Protein AF-A0A5K0X8L7-F1 (afdb_monomer_lite)

pLDDT: mean 71.34, std 19.59, range [41.88, 97.0]

Structure (mmCIF, N/CA/C/O backbone):
data_AF-A0A5K0X8L7-F1
#
_entry.id   AF-A0A5K0X8L7-F1
#
loop_
_atom_site.group_PDB
_atom_site.id
_atom_site.type_symbol
_atom_site.label_atom_id
_atom_site.label_alt_id
_atom_site.label_comp_id
_atom_site.label_asym_id
_atom_site.label_entity_id
_atom_site.label_seq_id
_atom_site.pdbx_PDB_ins_code
_atom_site.Cartn_x
_atom_site.Cartn_y
_atom_site.Cartn_z
_atom_site.occupancy
_atom_site.B_iso_or_equiv
_atom_site.auth_seq_id
_atom_site.auth_comp_id
_atom_site.auth_asym_id
_atom_site.auth_atom_id
_atom_site.pdbx_PDB_model_num
ATOM 1 N N . GLU A 1 1 ? 11.080 -9.496 -11.693 1.00 81.56 1 GLU A N 1
ATOM 2 C CA . GLU A 1 1 ? 9.604 -9.413 -11.820 1.00 81.56 1 GLU A CA 1
ATOM 3 C C . GLU A 1 1 ? 8.983 -8.413 -10.849 1.00 81.56 1 GLU A C 1
ATOM 5 O O . GLU A 1 1 ? 8.386 -7.451 -11.307 1.00 81.56 1 GLU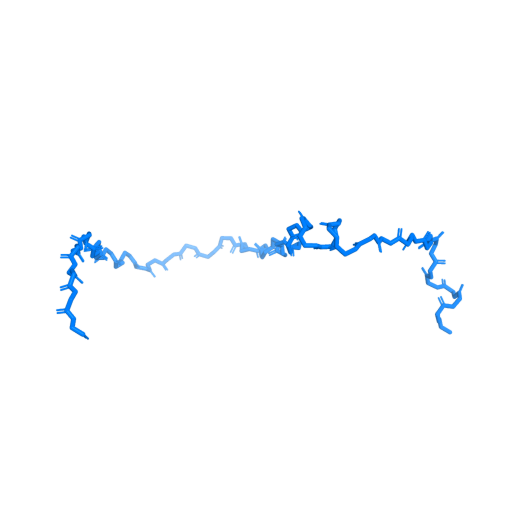 A O 1
ATOM 10 N N . PHE A 1 2 ? 9.186 -8.559 -9.535 1.00 86.81 2 PHE A N 1
ATOM 11 C CA . PHE A 1 2 ? 8.614 -7.667 -8.512 1.00 86.81 2 PHE A CA 1
ATOM 12 C C . PHE A 1 2 ? 8.828 -6.163 -8.785 1.00 86.81 2 PHE A C 1
ATOM 14 O O . PHE A 1 2 ? 7.866 -5.404 -8.893 1.00 86.81 2 PHE A O 1
ATOM 21 N N . CYS A 1 3 ? 10.078 -5.743 -9.006 1.00 83.50 3 CYS A N 1
ATOM 22 C CA . CYS A 1 3 ? 10.415 -4.339 -9.268 1.00 83.50 3 CYS A CA 1
ATOM 23 C C . CYS A 1 3 ? 9.857 -3.796 -10.595 1.00 83.50 3 CYS A C 1
ATOM 25 O O . CYS A 1 3 ? 9.784 -2.587 -10.768 1.00 83.50 3 CYS A O 1
ATOM 27 N N . ALA A 1 4 ? 9.468 -4.669 -11.531 1.00 91.81 4 ALA A N 1
ATOM 28 C CA . ALA A 1 4 ? 8.902 -4.264 -12.817 1.00 91.81 4 ALA A CA 1
ATOM 29 C C . ALA A 1 4 ? 7.377 -4.048 -12.755 1.00 91.81 4 ALA A C 1
ATOM 31 O O . ALA A 1 4 ? 6.812 -3.409 -13.639 1.00 91.81 4 ALA A O 1
ATOM 32 N N . ILE A 1 5 ? 6.704 -4.581 -11.728 1.00 94.38 5 ILE A N 1
ATOM 33 C CA . ILE A 1 5 ? 5.235 -4.596 -11.619 1.00 94.38 5 ILE A CA 1
ATOM 34 C C . ILE A 1 5 ? 4.740 -3.614 -10.546 1.00 94.38 5 ILE A C 1
ATOM 36 O O . ILE A 1 5 ? 3.690 -2.985 -10.709 1.00 94.38 5 ILE A O 1
ATOM 40 N N . VAL A 1 6 ? 5.482 -3.455 -9.447 1.00 93.50 6 VAL A N 1
ATOM 41 C CA . VAL A 1 6 ? 5.067 -2.615 -8.316 1.00 93.50 6 VAL A CA 1
ATOM 42 C C . VAL A 1 6 ? 5.220 -1.134 -8.656 1.00 93.50 6 VAL A C 1
ATOM 44 O O . VAL A 1 6 ? 6.324 -0.631 -8.828 1.00 93.50 6 VAL A O 1
ATOM 47 N N . ARG A 1 7 ? 4.093 -0.415 -8.710 1.00 93.31 7 ARG A N 1
ATOM 48 C CA . ARG A 1 7 ? 4.062 1.040 -8.961 1.00 93.31 7 ARG A CA 1
ATOM 49 C C . ARG A 1 7 ? 3.990 1.886 -7.694 1.00 93.31 7 ARG A C 1
ATOM 51 O O . ARG A 1 7 ? 4.379 3.048 -7.711 1.00 93.31 7 ARG A O 1
ATOM 58 N N . LYS A 1 8 ? 3.458 1.327 -6.608 1.00 95.25 8 LYS A N 1
ATOM 59 C CA . LYS A 1 8 ? 3.327 2.006 -5.319 1.00 95.25 8 LYS A CA 1
ATOM 60 C C . LYS A 1 8 ? 3.340 0.978 -4.199 1.00 95.25 8 LYS A C 1
ATOM 62 O O . LYS A 1 8 ? 2.720 -0.075 -4.322 1.00 95.25 8 LYS A O 1
ATOM 67 N N . ILE A 1 9 ? 4.016 1.327 -3.112 1.00 94.38 9 ILE A N 1
ATOM 68 C CA . ILE A 1 9 ? 3.999 0.586 -1.853 1.00 94.38 9 ILE A CA 1
ATOM 69 C C . ILE A 1 9 ? 3.278 1.456 -0.826 1.00 94.38 9 ILE A C 1
ATOM 71 O O . ILE A 1 9 ? 3.417 2.681 -0.815 1.00 94.38 9 ILE A O 1
ATOM 75 N N . SER A 1 10 ? 2.444 0.845 0.002 1.00 95.19 10 SER A N 1
ATOM 76 C CA . SER A 1 10 ? 1.771 1.507 1.118 1.00 95.19 10 SER A CA 1
ATOM 77 C C . SER A 1 10 ? 1.839 0.582 2.323 1.00 95.19 10 SER A C 1
ATOM 79 O O . SER A 1 10 ? 1.687 -0.630 2.181 1.00 95.19 10 SER A O 1
ATOM 81 N N . ILE A 1 11 ? 2.154 1.157 3.481 1.00 96.12 11 ILE A N 1
ATOM 82 C CA . ILE A 1 11 ? 2.253 0.440 4.751 1.00 96.12 11 ILE A CA 1
ATOM 83 C C . ILE A 1 11 ? 0.961 0.721 5.502 1.00 96.12 11 ILE A C 1
ATOM 85 O O . ILE A 1 11 ? 0.574 1.881 5.615 1.00 96.12 11 ILE A O 1
ATOM 89 N N . HIS A 1 12 ? 0.316 -0.335 5.987 1.00 95.44 12 HIS A N 1
ATOM 90 C CA . HIS A 1 12 ? -0.958 -0.244 6.687 1.00 95.44 12 HIS A CA 1
ATOM 91 C C . HIS A 1 12 ? -0.840 -0.722 8.129 1.00 95.44 12 HIS A C 1
ATOM 93 O O . HIS A 1 12 ? -0.072 -1.647 8.416 1.00 95.44 12 HIS A O 1
ATOM 99 N N . THR A 1 13 ? -1.610 -0.111 9.030 1.00 97.00 13 THR A N 1
ATOM 100 C CA . THR A 1 13 ? -1.731 -0.596 10.411 1.00 97.00 13 THR A CA 1
ATOM 101 C C . THR A 1 13 ? -2.656 -1.810 10.486 1.00 97.00 13 THR A C 1
ATOM 103 O O . THR A 1 13 ? -3.369 -2.152 9.538 1.00 97.00 13 THR A O 1
ATOM 106 N N . ARG A 1 14 ? -2.665 -2.485 11.640 1.00 95.94 14 ARG A N 1
ATOM 107 C CA . ARG A 1 14 ? -3.544 -3.636 11.874 1.00 95.94 14 ARG A CA 1
ATOM 108 C C . ARG A 1 14 ? -5.018 -3.254 11.721 1.00 95.94 14 ARG A C 1
ATOM 110 O O . ARG A 1 14 ? -5.774 -3.995 11.098 1.00 95.94 14 ARG A O 1
ATOM 117 N N . GLU A 1 15 ? -5.407 -2.114 12.277 1.00 96.75 15 GLU A N 1
ATOM 118 C CA . GLU A 1 15 ? -6.781 -1.609 12.272 1.00 96.75 15 GLU A CA 1
ATOM 119 C C . GLU A 1 15 ? -7.233 -1.282 10.846 1.00 96.75 15 GLU A C 1
ATOM 121 O O . GLU A 1 15 ? -8.347 -1.619 10.452 1.00 96.75 15 GLU A O 1
ATOM 126 N N . GLU A 1 16 ? -6.353 -0.684 10.038 1.00 95.69 16 GLU A N 1
ATOM 127 C CA . GLU A 1 16 ? -6.636 -0.396 8.631 1.00 95.69 16 GLU A CA 1
ATOM 128 C C . GLU A 1 16 ? -6.902 -1.678 7.841 1.00 95.69 16 GLU A C 1
ATOM 130 O O . GLU A 1 16 ? -7.893 -1.747 7.118 1.00 95.69 16 GLU A O 1
ATOM 135 N N . VAL A 1 17 ? -6.077 -2.715 8.022 1.00 93.50 17 VAL A N 1
ATOM 136 C CA . VAL A 1 17 ? -6.250 -4.004 7.332 1.00 93.50 17 VAL A CA 1
ATOM 137 C C . VAL A 1 17 ? -7.551 -4.696 7.744 1.00 93.50 17 VAL A C 1
ATOM 139 O O . VAL A 1 17 ? -8.238 -5.251 6.891 1.00 93.50 17 VAL A O 1
ATOM 142 N N . GLN A 1 18 ? -7.928 -4.642 9.023 1.00 92.69 18 GLN A N 1
ATOM 143 C CA . GLN A 1 18 ? -9.187 -5.230 9.504 1.00 92.69 18 GLN A CA 1
ATOM 144 C C . GLN A 1 18 ? -10.424 -4.510 8.955 1.00 92.69 18 GLN A C 1
ATOM 146 O O . GLN A 1 18 ? -11.455 -5.140 8.724 1.00 92.69 18 GLN A O 1
ATOM 151 N N . ASN A 1 19 ? -10.311 -3.204 8.710 1.00 92.88 19 ASN A N 1
ATOM 152 C CA . ASN A 1 19 ? -11.385 -2.389 8.149 1.00 92.88 19 ASN A CA 1
ATOM 153 C C . ASN A 1 19 ? -11.455 -2.450 6.613 1.00 92.88 19 ASN A C 1
ATOM 155 O O . ASN A 1 19 ? -12.438 -1.992 6.020 1.00 92.88 19 ASN A O 1
ATOM 159 N N . MET A 1 20 ? -10.443 -3.012 5.945 1.00 93.50 20 MET A N 1
ATOM 160 C CA . MET A 1 20 ? -10.483 -3.224 4.502 1.00 93.50 20 MET A CA 1
ATOM 161 C C . MET A 1 20 ? -11.466 -4.342 4.166 1.00 93.50 20 MET A C 1
ATOM 163 O O . MET A 1 20 ? -11.269 -5.509 4.498 1.00 93.50 20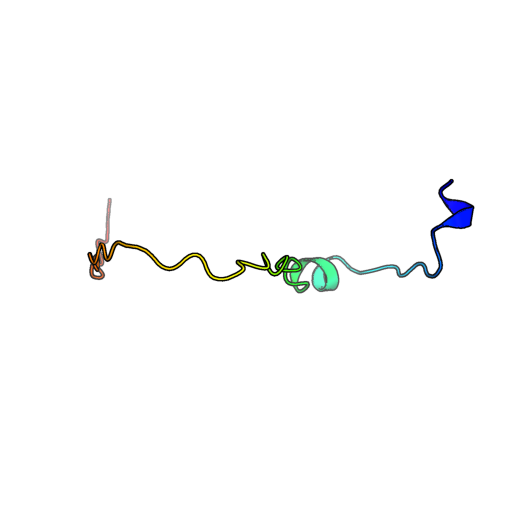 MET A O 1
ATOM 167 N N . LYS A 1 21 ? -12.531 -3.991 3.440 1.00 86.06 21 LYS A N 1
ATOM 168 C CA . LYS A 1 21 ? -13.425 -4.999 2.870 1.00 86.06 21 LYS A CA 1
ATOM 169 C C . LYS A 1 21 ? -12.649 -5.821 1.836 1.00 86.06 21 LYS A C 1
ATOM 171 O O . LYS A 1 21 ? -11.999 -5.218 0.974 1.00 86.06 21 LYS A O 1
ATOM 176 N N . PRO A 1 22 ? -12.744 -7.164 1.862 1.00 78.69 22 PRO A N 1
ATOM 177 C CA . PRO A 1 22 ? -12.235 -7.990 0.780 1.00 78.69 22 PRO A CA 1
ATOM 178 C C . PRO A 1 22 ? -12.790 -7.454 -0.532 1.00 78.69 22 PRO A C 1
ATOM 180 O O . PRO A 1 22 ? -13.996 -7.214 -0.651 1.00 78.69 22 PRO A O 1
ATOM 183 N N . ARG A 1 23 ? -11.907 -7.206 -1.500 1.00 77.75 23 ARG A N 1
ATOM 184 C CA . ARG A 1 23 ? -12.326 -6.729 -2.813 1.00 77.75 23 ARG A CA 1
ATOM 185 C C . ARG A 1 23 ? -13.209 -7.813 -3.416 1.00 77.75 23 ARG A C 1
ATOM 187 O O . ARG A 1 23 ? -12.702 -8.838 -3.862 1.00 77.75 23 ARG A O 1
ATOM 194 N N . ALA A 1 24 ? -14.522 -7.598 -3.393 1.00 73.62 24 ALA A N 1
ATOM 195 C CA . ALA A 1 24 ? -15.456 -8.455 -4.093 1.00 73.62 24 ALA A CA 1
ATOM 196 C C . ALA A 1 24 ? -15.045 -8.418 -5.565 1.00 73.62 24 ALA A C 1
ATOM 198 O O . ALA A 1 24 ? -15.151 -7.383 -6.230 1.00 73.6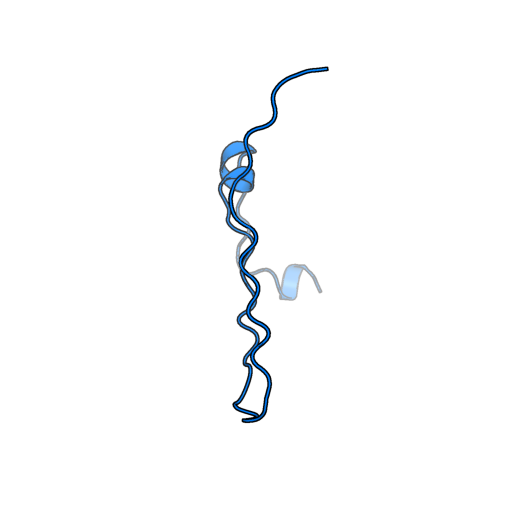2 24 ALA A O 1
ATOM 199 N N . HIS A 1 25 ? -14.494 -9.524 -6.060 1.00 68.44 25 HIS A N 1
ATOM 200 C CA . HIS A 1 25 ? -14.387 -9.711 -7.490 1.00 68.44 25 HIS A CA 1
ATOM 201 C C . HIS A 1 25 ? -15.825 -9.741 -7.989 1.00 68.44 25 HIS A C 1
ATOM 203 O O . HIS A 1 25 ? -16.569 -10.672 -7.699 1.00 68.44 25 HIS A O 1
ATOM 209 N N . SER A 1 26 ? -16.236 -8.675 -8.675 1.00 63.72 26 SER A N 1
ATOM 210 C CA . SER A 1 26 ? -17.411 -8.725 -9.528 1.00 63.72 26 SER A CA 1
ATOM 211 C C . SER A 1 26 ? -17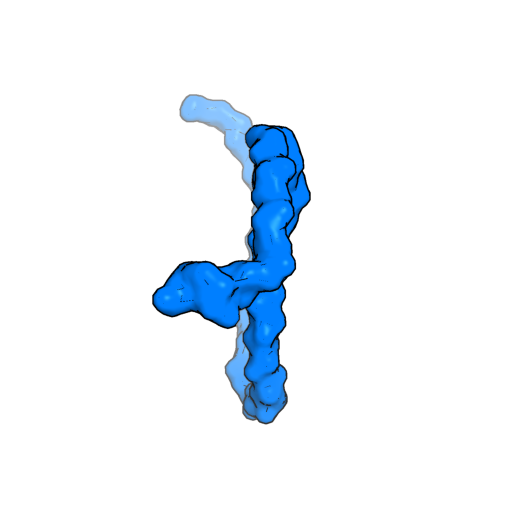.159 -9.865 -10.506 1.00 63.72 26 SER A C 1
ATOM 213 O O . SER A 1 26 ? -16.392 -9.734 -11.462 1.00 63.72 26 SER A O 1
ATOM 215 N N . SER A 1 27 ? -17.759 -11.017 -10.223 1.00 59.97 27 SER A N 1
ATOM 216 C CA . SER A 1 27 ? -18.055 -12.004 -11.238 1.00 59.97 27 SER A CA 1
ATOM 217 C C . SER A 1 27 ? -18.873 -11.241 -12.270 1.00 59.97 27 SER A C 1
ATOM 219 O O . SER A 1 27 ? -20.003 -10.844 -11.992 1.00 59.97 27 SER A O 1
ATOM 221 N N . LYS A 1 28 ? -18.300 -10.961 -13.442 1.00 56.25 28 LYS A N 1
ATOM 222 C CA . LYS A 1 28 ? -19.112 -10.689 -14.626 1.00 56.25 28 LYS A CA 1
ATOM 223 C C . LYS A 1 28 ? -19.882 -11.980 -14.904 1.00 56.25 28 LYS A C 1
ATOM 225 O O . LYS A 1 28 ? -19.442 -12.804 -15.697 1.00 56.25 28 LYS A O 1
ATOM 230 N N . SER A 1 29 ? -20.992 -12.190 -14.202 1.00 52.09 29 SER A N 1
ATOM 231 C CA . SER A 1 29 ? -22.057 -13.061 -14.670 1.00 52.09 29 SER A CA 1
ATOM 232 C C . SER A 1 29 ? -22.653 -12.342 -15.874 1.00 52.09 29 SER A C 1
ATOM 234 O O . SER A 1 29 ? -23.503 -11.467 -15.729 1.00 52.09 29 SER A O 1
ATOM 236 N N . GLY A 1 30 ? -22.102 -12.618 -17.055 1.00 59.88 30 GLY A N 1
ATOM 237 C CA . GLY A 1 30 ? -22.846 -12.384 -18.282 1.00 59.88 30 GLY A CA 1
ATOM 238 C C . GLY A 1 30 ? -24.123 -13.210 -18.199 1.00 59.88 30 GLY A C 1
ATOM 239 O O . GLY A 1 30 ? -24.060 -14.376 -17.811 1.00 59.88 30 GLY A O 1
ATOM 240 N N . ASP A 1 31 ? -25.254 -12.573 -18.483 1.00 51.69 31 ASP A N 1
ATOM 241 C CA . ASP A 1 31 ? -26.574 -13.184 -18.568 1.00 51.69 31 ASP A CA 1
ATOM 242 C C . ASP A 1 31 ? -26.529 -14.555 -19.255 1.00 51.69 31 ASP A C 1
ATOM 244 O O . ASP A 1 31 ? -26.362 -14.658 -20.470 1.00 51.69 31 ASP A O 1
ATOM 248 N N . VAL A 1 32 ? -26.737 -15.613 -18.474 1.00 51.75 32 VAL A N 1
ATOM 249 C CA . VAL A 1 32 ? -27.393 -16.821 -18.965 1.00 51.75 32 VAL A CA 1
ATOM 250 C C . VAL A 1 32 ? -28.663 -16.951 -18.144 1.00 51.75 32 VAL A C 1
ATOM 252 O O . VAL A 1 32 ? -28.660 -17.371 -16.991 1.00 51.75 32 VAL A O 1
ATOM 255 N N . VAL A 1 33 ? -29.740 -16.473 -18.754 1.00 51.81 33 VAL A N 1
ATOM 256 C CA . VAL A 1 33 ? -31.126 -16.695 -18.359 1.00 51.81 33 VAL A CA 1
ATOM 257 C C . VAL A 1 33 ? -31.359 -18.192 -18.138 1.00 51.81 33 VAL A C 1
ATOM 259 O O . VAL A 1 33 ? -31.090 -18.986 -19.036 1.00 51.81 33 VAL A O 1
ATOM 262 N N . GLY A 1 34 ? -31.913 -18.557 -16.980 1.00 52.34 34 GLY A N 1
ATOM 263 C CA . GLY A 1 34 ? -32.544 -19.860 -16.773 1.00 52.34 34 GLY A CA 1
ATOM 264 C C . GLY A 1 34 ? -32.452 -20.372 -15.339 1.00 52.34 34 GLY A C 1
ATOM 265 O O . GLY A 1 34 ? -31.393 -20.829 -14.944 1.00 52.34 34 GLY A O 1
ATOM 266 N N . GLU A 1 35 ? -33.582 -20.301 -14.624 1.00 44.84 35 GLU A N 1
ATOM 267 C CA . GLU A 1 35 ? -34.037 -21.222 -13.561 1.00 44.84 35 GLU A CA 1
ATOM 268 C C . GLU A 1 35 ? -33.048 -21.603 -12.435 1.00 44.84 35 GLU A C 1
ATOM 270 O O . GLU A 1 35 ? -31.987 -22.164 -12.638 1.00 44.84 35 GLU A O 1
ATOM 275 N N . LEU A 1 36 ? -33.360 -21.453 -11.155 1.00 51.22 36 LEU A N 1
ATOM 276 C CA . LEU A 1 36 ? -34.631 -21.762 -10.528 1.00 51.22 36 LEU A CA 1
ATOM 277 C C . LEU A 1 36 ? -34.649 -21.063 -9.166 1.00 51.22 36 LEU A C 1
ATOM 279 O O . LEU A 1 36 ? -33.693 -21.120 -8.391 1.00 51.22 36 LEU A O 1
ATOM 283 N N . VAL A 1 37 ? -35.776 -20.431 -8.873 1.00 52.56 37 VAL A N 1
ATOM 284 C CA . VAL A 1 37 ? -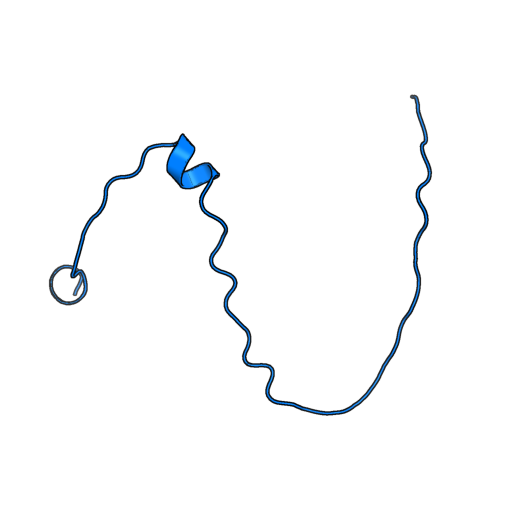36.200 -20.109 -7.517 1.00 52.56 37 VAL A CA 1
ATOM 285 C C . VAL A 1 37 ? -36.039 -21.352 -6.636 1.00 52.56 37 VAL A C 1
ATOM 287 O O . VAL A 1 37 ? -36.640 -22.385 -6.906 1.00 52.56 37 VAL A O 1
ATOM 290 N N . SER A 1 38 ? -35.292 -21.230 -5.544 1.00 46.50 38 SER A N 1
ATOM 291 C CA . SER A 1 38 ? -35.591 -21.990 -4.333 1.00 46.50 38 SER A CA 1
ATOM 292 C C . SER A 1 38 ? -35.552 -21.033 -3.152 1.00 46.50 38 SER A C 1
ATOM 294 O O . SER A 1 38 ? -34.566 -20.867 -2.438 1.00 46.50 38 SER A O 1
ATOM 296 N N . THR A 1 39 ? -36.664 -20.319 -3.017 1.00 53.09 39 THR A N 1
ATOM 297 C CA . THR 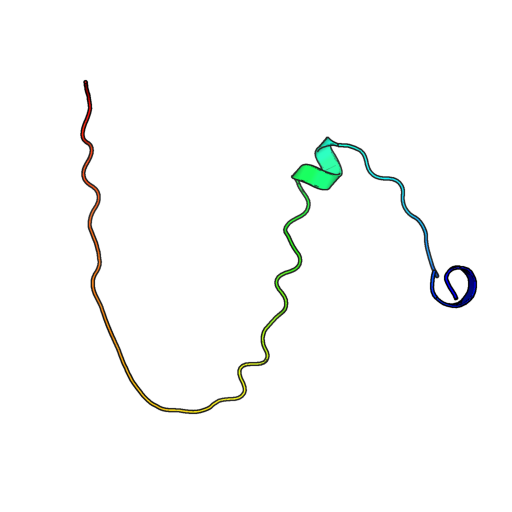A 1 39 ? -37.203 -19.894 -1.730 1.00 53.09 39 THR A CA 1
ATOM 298 C C . THR A 1 39 ? -37.049 -21.010 -0.704 1.00 53.09 39 THR A C 1
ATOM 300 O O . THR A 1 39 ? -37.660 -22.050 -0.898 1.00 53.09 39 THR A O 1
ATOM 303 N N . VAL A 1 40 ? -36.350 -20.765 0.404 1.00 50.69 40 VAL A N 1
ATOM 304 C CA . VAL A 1 40 ? -36.897 -20.981 1.754 1.00 50.69 40 VAL A CA 1
ATOM 305 C C . VAL A 1 40 ? -36.173 -20.022 2.700 1.00 50.69 40 VAL A C 1
ATOM 307 O O . VAL A 1 40 ? -34.996 -20.182 3.013 1.00 50.69 40 VAL A O 1
ATOM 310 N N . ALA A 1 41 ? -36.913 -19.018 3.165 1.00 57.78 41 ALA A N 1
ATOM 311 C CA . ALA A 1 41 ? -36.607 -18.302 4.388 1.00 57.78 41 ALA A CA 1
ATOM 312 C C . ALA A 1 41 ? -36.578 -19.302 5.554 1.00 57.78 41 ALA A C 1
ATOM 314 O O . ALA A 1 41 ? -37.562 -20.003 5.773 1.00 57.78 41 ALA A O 1
ATOM 315 N N . HIS A 1 42 ? -35.487 -19.349 6.317 1.00 47.75 42 HIS A N 1
ATOM 316 C CA . HIS A 1 42 ? -35.556 -19.845 7.687 1.00 47.75 42 HIS A CA 1
ATOM 317 C C . HIS A 1 42 ? -35.503 -18.652 8.630 1.00 47.75 42 HIS A C 1
ATOM 319 O O . HIS A 1 42 ? -34.510 -17.934 8.740 1.00 47.75 42 HIS A O 1
ATOM 325 N N . SER A 1 43 ? -36.662 -18.439 9.233 1.00 48.06 43 SER A N 1
ATOM 326 C CA . SER A 1 43 ? -36.970 -17.522 10.308 1.00 48.06 43 SER A CA 1
ATOM 327 C C . SER A 1 43 ? -35.985 -17.632 11.472 1.00 48.06 43 SER A C 1
ATOM 329 O O . SER A 1 43 ? -35.461 -18.701 11.780 1.00 48.06 43 SER A O 1
ATOM 331 N N . SER A 1 44 ? -35.804 -16.506 12.157 1.00 55.44 44 SER A N 1
ATOM 332 C CA . SER A 1 44 ? -35.230 -16.412 13.495 1.00 55.44 44 SER A CA 1
ATOM 333 C C . SER A 1 44 ? -35.835 -17.447 14.449 1.00 55.44 44 SER A C 1
ATOM 335 O O . SER A 1 44 ? -37.058 -17.498 14.591 1.00 55.44 44 SER A O 1
ATOM 337 N N . SER A 1 45 ? -34.997 -18.175 15.184 1.00 58.62 45 SER A N 1
ATOM 338 C CA . SER A 1 45 ? -35.397 -18.714 16.482 1.00 58.62 45 SER A CA 1
ATOM 339 C C . SER A 1 45 ? -34.273 -18.491 17.481 1.00 58.62 45 SER A C 1
ATOM 341 O O . SER A 1 45 ? -33.218 -19.116 17.422 1.00 58.62 45 SER A O 1
ATOM 343 N N . ASP A 1 46 ? -34.538 -17.551 18.379 1.00 55.94 46 ASP A N 1
ATOM 344 C CA . ASP A 1 46 ? -33.886 -17.377 19.666 1.00 55.94 46 ASP A CA 1
ATOM 345 C C . ASP A 1 46 ? -34.005 -18.699 20.447 1.00 55.94 46 ASP A C 1
ATOM 347 O O . ASP A 1 46 ? -35.107 -19.220 20.632 1.00 55.94 46 ASP A O 1
ATOM 351 N N . ALA A 1 47 ? -32.880 -19.279 20.855 1.00 60.06 47 ALA A N 1
ATOM 352 C CA . ALA A 1 47 ? -32.845 -20.399 21.786 1.00 60.06 47 ALA A CA 1
ATOM 353 C C . ALA A 1 47 ? -31.635 -20.227 22.706 1.00 60.06 47 ALA A C 1
ATOM 355 O O . ALA A 1 47 ? -30.509 -20.622 22.409 1.00 60.06 47 ALA A O 1
ATOM 356 N N . LYS A 1 48 ? -31.903 -19.579 23.840 1.00 54.72 48 LYS A N 1
ATOM 357 C CA . LYS A 1 48 ? -31.086 -19.623 25.050 1.00 54.72 48 LYS A CA 1
ATOM 358 C C . LYS A 1 48 ? -30.806 -21.070 25.487 1.00 54.72 48 LYS A C 1
ATOM 360 O O . LYS A 1 48 ? -31.711 -21.894 25.477 1.00 54.72 48 LYS A O 1
ATOM 365 N N . SER A 1 49 ? -29.624 -21.245 26.083 1.00 41.88 49 SER A N 1
ATOM 366 C CA . SER A 1 49 ? -29.356 -22.128 27.230 1.00 41.88 49 SER A CA 1
ATOM 367 C C . SER A 1 49 ? -29.335 -23.643 26.984 1.00 41.88 49 SER A C 1
ATOM 369 O O . SER A 1 49 ? -30.367 -24.303 27.048 1.00 41.88 49 SER A O 1
ATOM 371 N N . CYS A 1 50 ? -28.127 -24.199 26.859 1.00 44.81 50 CYS A N 1
ATOM 372 C CA . CYS A 1 50 ? -27.495 -25.007 27.914 1.00 44.81 50 CYS A CA 1
ATOM 373 C C . CYS A 1 50 ? -25.998 -25.164 27.626 1.00 44.81 50 CYS A C 1
ATOM 375 O O . CYS A 1 50 ? -25.661 -25.624 26.515 1.00 44.81 50 CYS A O 1
#

Secondary structure (DSSP, 8-state):
-HHHH--------HHHHHHSPP----------------------------

Organism: NCBI:txid210225

Foldseek 3Di:
DVVVPDPDDDDDDPVRVVPDDDPPPPPPPDDDDDDDDDDDDDDDDDDDDD

Sequence (50 aa):
EFCAIVRKISIHTREEVQNMKPRAHSSKSGDVVGELVSTVAHSSSDAKSC

Radius of gyration: 21.83 Å; chains: 1; bounding box: 48×27×47 Å